Protein AF-A0A850J829-F1 (afdb_monomer)

pLDDT: mean 90.23, std 11.71, range [56.47, 98.5]

Sequence (99 aa):
MTHVEQESTPQTPPAAADPAPLGLAAFALTTFLLSAKNAGWTDGTDAWLGYAFAYGGLVQLLAGMWEFRNRNVFGCTAFASYGGFWIGLGLYVVLVAGG

Solvent-accessible surface area (backbone atoms only — not comparable to full-atom values): 5335 Å² total; per-residue (Å²): 135,83,80,76,79,77,77,77,72,84,76,75,74,81,78,79,82,79,36,61,68,55,21,51,50,20,46,52,51,30,51,48,41,45,47,36,43,77,71,62,75,42,85,84,52,66,67,34,48,59,32,15,44,55,32,16,6,49,49,6,26,51,23,8,62,50,18,59,81,71,70,35,66,64,55,19,53,51,21,32,50,48,7,50,48,25,36,51,51,36,48,41,38,62,74,67,70,66,108

Foldseek 3Di:
DDPPPPPPDPDDPDQDDQLLVQLVVLQVVLVVLVVCVVVVVQVNDPVSLVSLPPRQAPRLLVSLVCVVVVVNPPSNVVSNVSNVVSNVVSCCVVPPVVD

Nearest PDB structures (foldseek):
  5ys3-assembly1_A  TM=9.555E-01  e=2.691E-04  Citrobacter koseri ATCC BAA-895
  5zug-assembly1_F  TM=9.226E-01  e=6.762E-04  Escherichia coli K-12
  8s9s-assembly1_4  TM=3.599E-01  e=7.989E+00  Homo sapiens

Radius of gyration: 20.98 Å; Cα contacts (8 Å, |Δi|>4): 113; chains: 1; bounding box: 44×25×78 Å

Secondary structure (DSSP, 8-state):
-----------PPPPPPP-HHHHHHHHHHHHHHHHHHHTTTTTT--THHHHHHIIIIIIHHHHHHHHTTTT-HHHHHHHHHHHHHHHHHHHHHHHTS--

Mean predicted aligned error: 6.98 Å

Structure (mmCIF, N/CA/C/O backbone):
data_AF-A0A850J829-F1
#
_entry.id   AF-A0A850J829-F1
#
loop_
_atom_site.group_PDB
_atom_site.id
_atom_site.type_symbol
_atom_site.label_atom_id
_atom_site.label_alt_id
_atom_site.label_comp_id
_atom_site.label_asym_id
_atom_site.label_entity_id
_atom_site.label_seq_id
_atom_site.pdbx_PDB_ins_code
_atom_site.Cartn_x
_atom_site.Cartn_y
_atom_site.Cartn_z
_atom_site.occupancy
_atom_site.B_iso_or_equiv
_atom_site.auth_seq_id
_atom_site.auth_comp_id
_atom_site.auth_asym_id
_atom_site.auth_atom_id
_atom_site.pdbx_PDB_model_num
ATOM 1 N N . MET A 1 1 ? -25.743 -16.483 57.640 1.00 60.53 1 MET A N 1
ATOM 2 C CA . MET A 1 1 ? -24.733 -16.524 56.564 1.00 60.53 1 MET A CA 1
ATOM 3 C C . MET A 1 1 ? -25.327 -15.758 55.395 1.00 60.53 1 MET A C 1
ATOM 5 O O . MET A 1 1 ? -26.168 -16.290 54.688 1.00 60.53 1 MET A O 1
ATOM 9 N N . THR A 1 2 ? -25.058 -14.457 55.308 1.00 60.47 2 THR A N 1
ATOM 10 C CA . THR A 1 2 ? -25.566 -13.605 54.225 1.00 60.47 2 THR A CA 1
ATOM 11 C C . THR A 1 2 ? -24.768 -13.921 52.969 1.00 60.47 2 THR A C 1
ATOM 13 O O . THR A 1 2 ? -23.565 -13.667 52.930 1.00 60.47 2 THR A O 1
ATOM 16 N N . HIS A 1 3 ? -25.418 -14.529 51.978 1.00 58.66 3 HIS A N 1
ATOM 17 C CA . HIS A 1 3 ? -24.853 -14.671 50.644 1.00 58.66 3 HIS A CA 1
ATOM 18 C C . HIS A 1 3 ? -24.676 -13.262 50.077 1.00 58.66 3 HIS A C 1
ATOM 20 O O . HIS A 1 3 ? -25.654 -12.564 49.826 1.00 58.66 3 HIS A O 1
ATOM 26 N N . VAL A 1 4 ? -23.428 -12.813 49.969 1.00 67.56 4 VAL A N 1
ATOM 27 C CA . VAL A 1 4 ? -23.093 -11.617 49.200 1.00 67.56 4 VAL A CA 1
ATOM 28 C C . VAL A 1 4 ? -23.292 -12.009 47.742 1.00 67.56 4 VAL A C 1
ATOM 30 O O . VAL A 1 4 ? -22.547 -12.839 47.223 1.00 67.56 4 VAL A O 1
ATOM 33 N N . GLU A 1 5 ? -24.344 -11.492 47.114 1.00 67.44 5 GLU A N 1
ATOM 34 C CA . GLU A 1 5 ? -24.569 -11.661 45.683 1.00 67.44 5 GLU A CA 1
ATOM 35 C C . GLU A 1 5 ? -23.439 -10.927 44.963 1.00 67.44 5 GLU A C 1
ATOM 37 O O . GLU A 1 5 ? -23.298 -9.708 45.049 1.00 67.44 5 GLU A O 1
ATOM 42 N N . GLN A 1 6 ? -22.535 -11.701 44.373 1.00 62.38 6 GLN A N 1
ATOM 43 C CA . GLN A 1 6 ? -21.364 -11.182 43.694 1.00 62.38 6 GLN A CA 1
ATOM 44 C C . GLN A 1 6 ? -21.851 -10.522 42.401 1.00 62.38 6 GLN A C 1
ATOM 46 O O . GLN A 1 6 ? -22.113 -11.205 41.413 1.00 62.38 6 GLN A O 1
ATOM 51 N N . GLU A 1 7 ? -22.044 -9.203 42.438 1.00 65.50 7 GLU A N 1
ATOM 52 C CA . GLU A 1 7 ? -22.515 -8.422 41.298 1.00 65.50 7 GLU A CA 1
ATOM 53 C C . GLU A 1 7 ? -21.553 -8.619 40.122 1.00 65.50 7 GLU A C 1
ATOM 55 O O . GLU A 1 7 ? -20.397 -8.190 40.144 1.00 65.50 7 GLU A O 1
ATOM 60 N N . SER A 1 8 ? -22.011 -9.351 39.105 1.00 64.88 8 SER A N 1
ATOM 61 C CA . SER A 1 8 ? -21.238 -9.617 37.901 1.00 64.88 8 SER A CA 1
ATOM 62 C C . SER A 1 8 ? -21.090 -8.305 37.141 1.00 64.88 8 SER A C 1
ATOM 64 O O . SER A 1 8 ? -22.001 -7.890 36.424 1.00 64.88 8 SER A O 1
ATOM 66 N N . THR A 1 9 ? -19.960 -7.621 37.312 1.00 67.25 9 THR A N 1
ATOM 67 C CA . THR A 1 9 ? -19.665 -6.397 36.566 1.00 67.25 9 THR A CA 1
ATOM 68 C C . THR A 1 9 ? -19.758 -6.716 35.071 1.00 67.25 9 THR A C 1
ATOM 70 O O . THR A 1 9 ? -19.044 -7.627 34.630 1.00 67.25 9 THR A O 1
ATOM 73 N N . PRO A 1 10 ? -20.603 -6.017 34.285 1.00 71.88 10 PRO A N 1
ATOM 74 C CA . PRO A 1 10 ? -20.696 -6.247 32.850 1.00 71.88 10 PRO A CA 1
ATOM 75 C C . PRO A 1 10 ? -19.297 -6.170 32.237 1.00 71.88 10 PRO A C 1
ATOM 77 O O . PRO A 1 10 ? -18.652 -5.123 32.263 1.00 71.88 10 PRO A O 1
ATOM 80 N N . GLN A 1 11 ? -18.788 -7.301 31.748 1.00 61.06 11 GLN A N 1
ATOM 81 C CA . GLN A 1 11 ? -17.490 -7.346 31.087 1.00 61.06 11 GLN A CA 1
ATOM 82 C C . GLN A 1 11 ? -17.675 -6.724 29.705 1.00 61.06 11 GLN A C 1
ATOM 84 O O . GLN A 1 11 ? -18.194 -7.371 28.794 1.00 61.06 11 GLN A O 1
ATOM 89 N N . THR A 1 12 ? -17.302 -5.454 29.549 1.00 70.00 12 THR A N 1
ATOM 90 C CA . THR A 1 12 ? -17.249 -4.832 28.225 1.00 70.00 12 THR A CA 1
ATOM 91 C C . THR A 1 12 ? -16.254 -5.629 27.379 1.00 70.00 12 THR A C 1
ATOM 93 O O . THR A 1 12 ? -15.100 -5.769 27.794 1.00 70.00 12 THR A O 1
ATOM 96 N N . PRO A 1 13 ? -16.666 -6.174 26.220 1.00 68.75 13 PRO A N 1
ATOM 97 C CA . PRO A 1 13 ? -15.754 -6.891 25.343 1.00 68.75 13 PRO A CA 1
ATOM 98 C C . PRO A 1 13 ? -14.535 -6.021 25.014 1.00 68.75 13 PRO A C 1
ATOM 100 O O . PRO A 1 13 ? -14.700 -4.805 24.854 1.00 68.75 13 PRO A O 1
ATOM 103 N N . PRO A 1 14 ? -13.332 -6.608 24.878 1.00 72.19 14 PRO A N 1
ATOM 104 C CA . PRO A 1 14 ? -12.150 -5.862 24.469 1.00 72.19 14 PRO A CA 1
ATOM 105 C C . PRO A 1 14 ? -12.437 -5.061 23.198 1.00 72.19 14 PRO A C 1
ATOM 107 O O . PRO A 1 14 ? -13.073 -5.565 22.266 1.00 72.19 14 PRO A O 1
ATOM 110 N N . ALA A 1 15 ? -11.981 -3.809 23.162 1.00 79.12 15 ALA A N 1
ATOM 111 C CA . ALA A 1 15 ? -12.085 -2.994 21.961 1.00 79.12 15 ALA A CA 1
ATOM 112 C C . ALA A 1 15 ? -11.360 -3.690 20.797 1.00 79.12 15 ALA A C 1
ATOM 114 O O . ALA A 1 15 ? -10.320 -4.324 20.988 1.00 79.12 15 ALA A O 1
ATOM 115 N N . ALA A 1 16 ? -11.920 -3.582 19.590 1.00 83.00 16 ALA A N 1
ATOM 116 C CA . ALA A 1 16 ? -11.240 -4.056 18.391 1.00 83.00 16 ALA A CA 1
ATOM 117 C C . ALA A 1 16 ? -9.912 -3.299 18.209 1.00 83.00 16 ALA A C 1
ATOM 119 O O . ALA A 1 16 ? -9.803 -2.132 18.589 1.00 83.00 16 ALA A O 1
ATOM 120 N N . ALA A 1 17 ? -8.909 -3.965 17.634 1.00 88.25 17 ALA A N 1
ATOM 121 C CA . ALA A 1 17 ? -7.639 -3.322 17.315 1.00 88.25 17 ALA A CA 1
ATOM 122 C C . ALA A 1 17 ? -7.833 -2.207 16.273 1.00 88.25 17 ALA A C 1
ATOM 124 O O . ALA A 1 17 ? -8.702 -2.301 15.404 1.00 88.25 17 ALA A O 1
ATOM 125 N N . ASP A 1 18 ? -7.009 -1.165 16.356 1.00 92.19 18 ASP A N 1
ATOM 126 C CA . ASP A 1 18 ? -7.017 -0.055 15.405 1.00 92.19 18 ASP A CA 1
ATOM 127 C C . ASP A 1 18 ? -6.300 -0.453 14.097 1.00 92.19 18 ASP A C 1
ATOM 129 O O . ASP A 1 18 ? -5.099 -0.739 14.130 1.00 92.19 18 ASP A O 1
ATOM 133 N N . PRO A 1 19 ? -6.994 -0.502 12.944 1.00 93.75 19 PRO A N 1
ATOM 134 C CA . PRO A 1 19 ? -6.385 -0.806 11.658 1.00 93.75 19 PRO A CA 1
ATOM 135 C C . PRO A 1 19 ? -5.711 0.418 11.013 1.00 93.75 19 PRO A C 1
ATOM 137 O O . PRO A 1 19 ? -5.013 0.247 10.010 1.00 93.75 19 PRO A O 1
ATOM 140 N N . ALA A 1 20 ? -5.871 1.635 11.552 1.00 95.19 20 ALA A N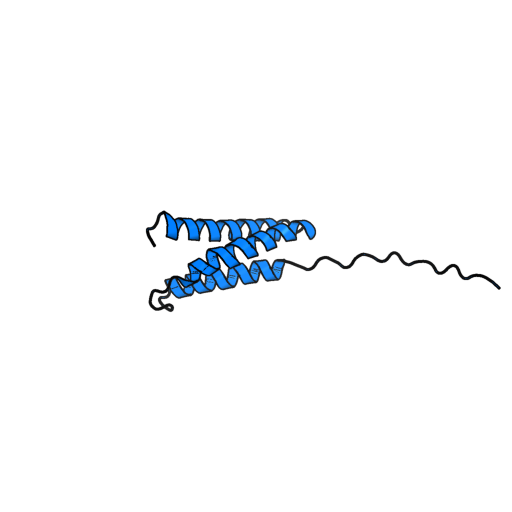 1
ATOM 141 C CA . ALA A 1 20 ? -5.325 2.846 10.941 1.00 95.19 20 ALA A CA 1
ATOM 142 C C . ALA A 1 20 ? -3.799 2.811 10.745 1.00 95.19 20 ALA A C 1
ATOM 144 O O . ALA A 1 20 ? -3.333 3.142 9.647 1.00 95.19 20 ALA A O 1
ATOM 145 N N . PRO A 1 21 ? -2.992 2.354 11.725 1.00 96.56 21 PRO A N 1
ATOM 146 C CA . PRO A 1 21 ? -1.548 2.238 11.542 1.00 96.56 21 PRO A CA 1
ATOM 147 C C . PRO A 1 21 ? -1.167 1.271 10.416 1.00 96.56 21 PRO A C 1
ATOM 149 O O . PRO A 1 21 ? -0.214 1.531 9.684 1.00 96.56 21 PRO A O 1
ATOM 152 N N . LEU A 1 22 ? -1.929 0.186 10.236 1.00 97.00 22 LEU A N 1
ATOM 153 C CA . LEU A 1 22 ? -1.705 -0.780 9.160 1.00 97.00 22 LEU A CA 1
ATOM 154 C C . LEU A 1 22 ? -1.967 -0.146 7.790 1.00 97.00 22 LEU A C 1
ATOM 156 O O . LEU A 1 22 ? -1.140 -0.270 6.887 1.00 97.00 22 LEU A O 1
ATOM 160 N N . GLY A 1 2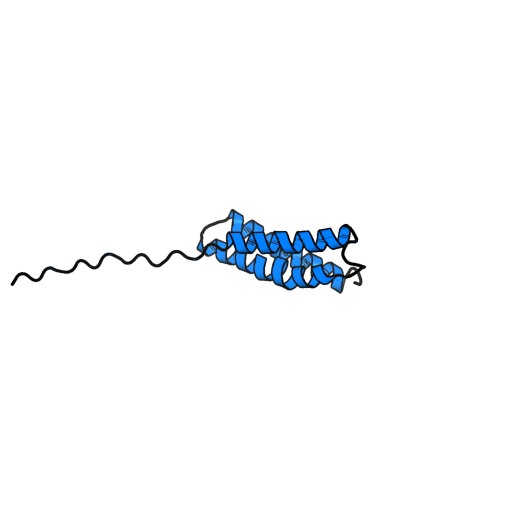3 ? -3.082 0.579 7.651 1.00 97.06 23 GLY A N 1
ATOM 161 C CA . GLY A 1 23 ? -3.418 1.296 6.422 1.00 97.06 23 GLY A CA 1
ATOM 162 C C . GLY A 1 23 ? -2.372 2.354 6.049 1.00 97.06 23 GLY A C 1
ATOM 163 O O . GLY A 1 23 ? -1.967 2.443 4.888 1.00 97.06 23 GLY A O 1
ATOM 164 N N . LEU A 1 24 ? -1.878 3.115 7.031 1.00 97.62 24 LEU A N 1
ATOM 165 C CA . LEU A 1 24 ? -0.832 4.123 6.825 1.00 97.62 24 LEU A CA 1
ATOM 166 C C . LEU A 1 24 ? 0.527 3.504 6.483 1.00 97.62 24 LEU A C 1
ATOM 168 O O . LEU A 1 24 ? 1.213 4.002 5.592 1.00 97.62 24 LEU A O 1
ATOM 172 N N . ALA A 1 25 ? 0.913 2.408 7.140 1.00 98.31 25 ALA A N 1
ATOM 173 C CA . ALA A 1 25 ? 2.162 1.712 6.841 1.00 98.31 25 ALA A CA 1
ATOM 174 C C . ALA A 1 25 ? 2.147 1.095 5.432 1.00 98.31 25 ALA A C 1
ATOM 176 O O . ALA A 1 25 ? 3.145 1.185 4.712 1.00 98.31 25 ALA A O 1
ATOM 177 N N . ALA A 1 26 ? 1.010 0.522 5.020 1.00 98.12 26 ALA A N 1
ATOM 178 C CA . ALA A 1 26 ? 0.803 -0.000 3.673 1.00 98.12 26 ALA A CA 1
ATOM 179 C C . ALA A 1 26 ? 0.939 1.085 2.600 1.00 98.12 26 ALA A C 1
ATOM 181 O O . ALA A 1 26 ? 1.669 0.906 1.618 1.00 98.12 26 ALA A O 1
ATOM 182 N N . PHE A 1 27 ? 0.313 2.240 2.833 1.00 97.81 27 PHE A N 1
ATOM 183 C CA . PHE A 1 27 ? 0.437 3.399 1.958 1.00 97.81 27 PHE A CA 1
ATOM 184 C C . PHE A 1 27 ? 1.880 3.900 1.862 1.00 97.81 27 PHE A C 1
ATOM 186 O O . PHE A 1 27 ? 2.412 4.077 0.764 1.00 97.81 27 PHE A O 1
ATOM 193 N N . ALA A 1 28 ? 2.512 4.132 3.015 1.00 98.31 28 ALA A N 1
ATOM 194 C CA . ALA A 1 28 ? 3.818 4.767 3.103 1.00 98.31 28 ALA A CA 1
ATOM 195 C C . ALA A 1 28 ? 4.903 3.921 2.433 1.00 98.31 28 ALA A C 1
ATOM 197 O O . ALA A 1 28 ? 5.660 4.442 1.616 1.00 98.31 28 ALA A O 1
ATOM 198 N N . LEU A 1 29 ? 4.950 2.615 2.722 1.00 98.12 29 LEU A N 1
ATOM 199 C CA . LEU A 1 29 ? 5.956 1.728 2.138 1.00 98.12 29 LEU A CA 1
ATOM 200 C C . LEU A 1 29 ? 5.792 1.617 0.620 1.00 98.12 29 LEU A C 1
ATOM 202 O O . LEU A 1 29 ? 6.766 1.741 -0.117 1.00 98.12 29 LEU A O 1
ATOM 206 N N . THR A 1 30 ? 4.564 1.421 0.141 1.00 98.00 30 THR A N 1
ATOM 207 C CA . THR A 1 30 ? 4.313 1.256 -1.298 1.00 98.00 30 THR A CA 1
ATOM 208 C C . THR A 1 30 ? 4.632 2.543 -2.063 1.00 98.00 30 THR A C 1
ATOM 210 O O . THR A 1 30 ? 5.302 2.502 -3.096 1.00 98.00 30 THR A O 1
ATOM 213 N N . THR A 1 31 ? 4.264 3.702 -1.503 1.00 97.69 31 THR A N 1
ATOM 214 C CA . THR A 1 31 ? 4.630 5.021 -2.049 1.00 97.69 31 THR A CA 1
ATOM 215 C C . THR A 1 31 ? 6.139 5.221 -2.069 1.00 97.69 31 THR A C 1
ATOM 217 O O . THR A 1 31 ? 6.684 5.711 -3.059 1.00 97.69 31 THR A O 1
ATOM 220 N N . PHE A 1 32 ? 6.827 4.833 -0.995 1.00 97.62 32 PHE A N 1
ATOM 221 C CA . PHE A 1 32 ? 8.276 4.935 -0.905 1.00 97.62 32 PHE A CA 1
ATOM 222 C C . PHE A 1 32 ? 8.967 4.099 -1.985 1.00 97.62 32 PHE A C 1
ATOM 224 O O . PHE A 1 32 ? 9.843 4.613 -2.672 1.00 97.62 32 PHE A O 1
ATOM 231 N N . LEU A 1 33 ? 8.546 2.851 -2.199 1.00 97.06 33 LEU A N 1
ATOM 232 C CA . LEU A 1 33 ? 9.142 1.979 -3.214 1.00 97.06 33 LEU A CA 1
ATOM 233 C C . LEU A 1 33 ? 8.901 2.488 -4.639 1.00 97.06 33 LEU A C 1
ATOM 235 O O . LEU A 1 33 ? 9.829 2.493 -5.447 1.00 97.06 33 LEU A O 1
ATOM 239 N N . LEU A 1 34 ? 7.692 2.976 -4.937 1.00 96.62 34 LEU A N 1
ATOM 240 C CA . LEU A 1 34 ? 7.424 3.629 -6.220 1.00 96.62 34 LEU A CA 1
ATOM 241 C C . LEU A 1 34 ? 8.287 4.891 -6.387 1.00 96.62 34 LEU A C 1
ATOM 243 O O . LEU A 1 34 ? 8.842 5.134 -7.455 1.00 96.62 34 LEU A O 1
ATOM 247 N N . SER A 1 35 ? 8.451 5.677 -5.323 1.00 97.25 35 SER A N 1
ATOM 248 C CA . SER A 1 35 ? 9.293 6.878 -5.344 1.00 97.25 35 SER A CA 1
ATOM 249 C C . SER A 1 35 ? 10.771 6.533 -5.537 1.00 97.25 35 SER A C 1
ATOM 251 O O . SER A 1 35 ? 11.453 7.210 -6.298 1.00 97.25 35 SER A O 1
ATOM 253 N N . ALA A 1 36 ? 11.258 5.454 -4.922 1.00 96.88 36 ALA A N 1
ATOM 254 C CA . ALA A 1 36 ? 12.611 4.942 -5.116 1.00 96.88 36 ALA A CA 1
ATOM 255 C C . ALA A 1 36 ? 12.836 4.492 -6.568 1.00 96.88 36 ALA A C 1
ATOM 257 O O . ALA A 1 36 ? 13.882 4.782 -7.150 1.00 96.88 36 ALA A O 1
ATOM 258 N N . LYS A 1 37 ? 11.839 3.851 -7.194 1.00 95.50 37 LYS A N 1
ATOM 259 C CA . LYS A 1 37 ? 11.862 3.551 -8.632 1.00 95.50 37 LYS A CA 1
ATOM 260 C C . LYS A 1 37 ? 11.920 4.828 -9.473 1.00 95.50 37 LYS A C 1
ATOM 262 O O . LYS A 1 37 ? 12.805 4.941 -10.316 1.00 95.50 37 LYS A O 1
ATOM 267 N N . ASN A 1 38 ? 11.058 5.806 -9.199 1.00 94.44 38 ASN A N 1
ATOM 268 C CA . ASN A 1 38 ? 11.035 7.088 -9.913 1.00 94.44 38 ASN A CA 1
ATOM 269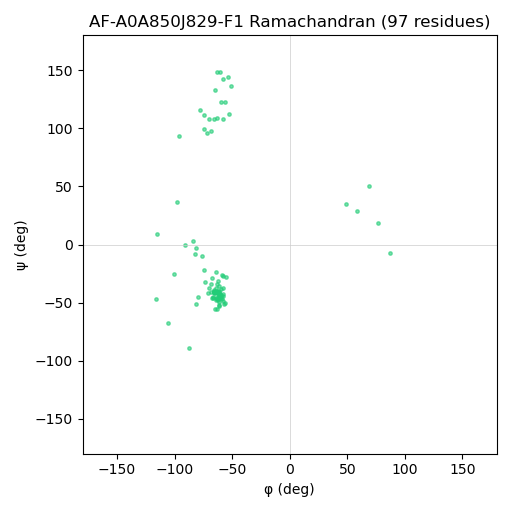 C C . ASN A 1 38 ? 12.332 7.898 -9.741 1.00 94.44 38 ASN A C 1
ATOM 271 O O . ASN A 1 38 ? 12.733 8.615 -10.651 1.00 94.44 38 ASN A O 1
ATOM 275 N N . ALA A 1 39 ? 13.003 7.766 -8.595 1.00 96.69 39 ALA A N 1
ATOM 276 C CA . ALA A 1 39 ? 14.292 8.392 -8.309 1.00 96.69 39 ALA A CA 1
ATOM 277 C C . ALA A 1 39 ? 15.496 7.623 -8.893 1.00 96.69 39 ALA A C 1
ATOM 279 O O . ALA A 1 39 ? 16.632 8.070 -8.745 1.00 96.69 39 ALA A O 1
ATOM 280 N N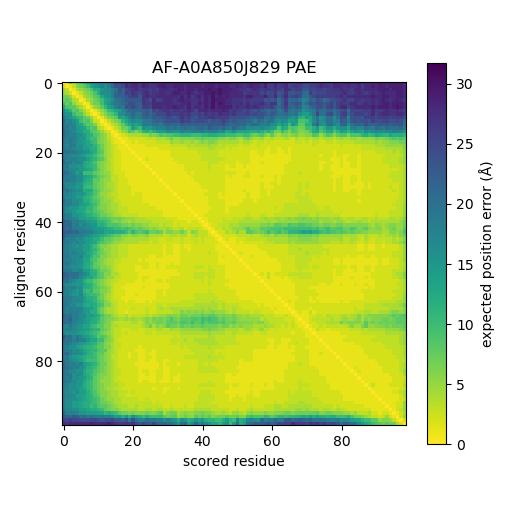 . GLY A 1 40 ? 15.272 6.469 -9.534 1.00 95.25 40 GLY A N 1
ATOM 281 C CA . GLY A 1 40 ? 16.330 5.647 -10.123 1.00 95.25 40 GLY A CA 1
ATOM 282 C C . GLY A 1 40 ? 17.148 4.830 -9.117 1.00 95.25 40 GLY A C 1
ATOM 283 O O . GLY A 1 40 ? 18.233 4.379 -9.454 1.00 95.25 40 GLY A O 1
ATOM 284 N N . TRP A 1 41 ? 16.656 4.610 -7.894 1.00 95.69 41 TRP A N 1
ATOM 285 C CA . TRP A 1 41 ? 17.389 3.914 -6.816 1.00 95.69 41 TRP A CA 1
ATOM 286 C C . TRP A 1 41 ? 17.290 2.382 -6.867 1.00 95.69 41 TRP A C 1
ATOM 288 O O . TRP A 1 41 ? 17.744 1.701 -5.953 1.00 95.69 41 TRP A O 1
ATOM 298 N N . THR A 1 42 ? 16.631 1.832 -7.885 1.00 92.00 42 THR A N 1
ATOM 299 C CA . THR A 1 42 ? 16.238 0.411 -7.940 1.00 92.00 42 THR A CA 1
ATOM 300 C C . THR A 1 42 ? 16.926 -0.366 -9.060 1.00 92.00 42 THR A C 1
ATOM 302 O O 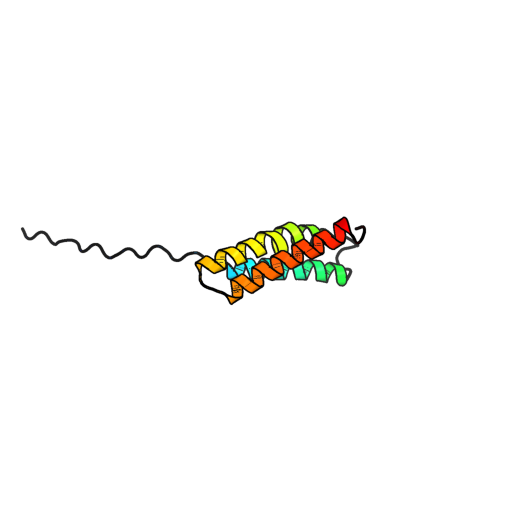. THR A 1 42 ? 16.526 -1.491 -9.336 1.00 92.00 42 THR A O 1
ATOM 305 N N . ASP A 1 43 ? 17.917 0.213 -9.746 1.00 91.31 43 ASP A N 1
ATOM 306 C CA . ASP A 1 43 ? 18.614 -0.417 -10.883 1.00 91.31 43 ASP A CA 1
ATOM 307 C C . ASP A 1 43 ? 17.654 -1.003 -11.940 1.00 91.31 43 ASP A C 1
ATOM 309 O O . ASP A 1 43 ? 17.893 -2.047 -12.541 1.00 91.31 43 ASP A O 1
ATOM 313 N N . GLY A 1 44 ? 16.510 -0.340 -12.143 1.00 86.31 44 GLY A N 1
ATOM 314 C CA . GLY A 1 44 ? 15.474 -0.774 -13.080 1.00 86.31 44 GLY A CA 1
ATOM 315 C C . GLY A 1 44 ? 14.450 -1.764 -12.514 1.00 86.31 44 GLY A C 1
ATOM 316 O O . GLY A 1 44 ? 13.444 -1.992 -13.173 1.00 86.31 44 GLY A O 1
ATOM 317 N N . THR A 1 45 ? 14.619 -2.280 -11.296 1.00 91.88 45 THR A N 1
ATOM 318 C CA . THR A 1 45 ? 13.683 -3.228 -10.669 1.00 91.88 45 THR A CA 1
ATOM 319 C C . THR A 1 45 ? 12.304 -2.622 -10.399 1.00 91.88 45 THR A C 1
ATOM 321 O O . THR A 1 45 ? 12.177 -1.581 -9.760 1.00 91.88 45 THR A O 1
ATOM 324 N N . ASP A 1 46 ? 11.251 -3.350 -10.775 1.00 93.12 46 ASP A N 1
ATOM 325 C CA . ASP A 1 46 ? 9.850 -2.999 -10.504 1.00 93.12 46 ASP A CA 1
ATOM 326 C C . ASP A 1 46 ? 9.266 -3.725 -9.281 1.00 93.12 46 ASP A C 1
ATOM 328 O O . ASP A 1 46 ? 8.087 -4.068 -9.224 1.00 93.12 46 ASP A O 1
ATOM 332 N N . ALA A 1 47 ? 10.088 -3.924 -8.244 1.00 92.00 47 ALA A N 1
ATOM 333 C CA . ALA A 1 47 ? 9.679 -4.570 -6.992 1.00 92.00 47 ALA A CA 1
ATOM 334 C C . ALA A 1 47 ? 8.469 -3.887 -6.337 1.00 92.00 47 ALA A C 1
ATOM 336 O O . ALA A 1 47 ? 7.677 -4.550 -5.668 1.00 92.00 47 ALA A O 1
ATOM 337 N N . TRP A 1 48 ? 8.289 -2.580 -6.560 1.00 96.00 48 TRP A N 1
ATOM 338 C CA . TRP A 1 48 ? 7.136 -1.825 -6.073 1.00 96.00 48 TRP A CA 1
ATOM 339 C C . TRP A 1 48 ? 5.795 -2.400 -6.570 1.00 96.00 48 TRP A C 1
ATOM 341 O O . TRP A 1 48 ? 4.814 -2.294 -5.838 1.00 96.00 48 TRP A O 1
ATOM 351 N N . LEU A 1 49 ? 5.743 -3.073 -7.733 1.00 96.00 49 LEU A N 1
ATOM 352 C CA . LEU A 1 49 ? 4.526 -3.725 -8.244 1.00 96.00 49 LEU A CA 1
ATOM 353 C C . LEU A 1 49 ? 4.025 -4.830 -7.311 1.00 96.00 49 LEU A C 1
ATOM 355 O O . LEU A 1 49 ? 2.824 -4.940 -7.066 1.00 96.00 49 LEU A O 1
ATOM 359 N N . GLY A 1 50 ? 4.932 -5.622 -6.731 1.00 96.12 50 GLY A N 1
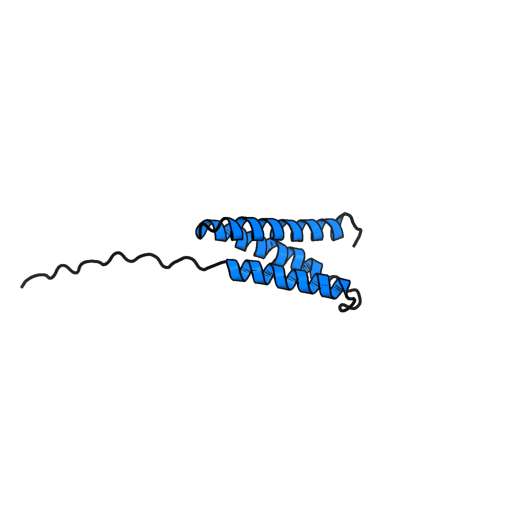ATOM 360 C CA . GLY A 1 50 ? 4.558 -6.655 -5.763 1.00 96.12 50 GLY A CA 1
ATOM 361 C C . GLY A 1 50 ? 3.879 -6.056 -4.529 1.00 96.12 50 GLY A C 1
ATOM 362 O O . GLY A 1 50 ? 2.849 -6.553 -4.071 1.00 96.12 50 GLY A O 1
ATOM 363 N N . TYR A 1 51 ? 4.406 -4.933 -4.034 1.00 97.38 51 TYR A N 1
ATOM 364 C CA . TYR A 1 51 ? 3.828 -4.208 -2.900 1.00 97.38 51 TYR A CA 1
ATOM 365 C C . TYR A 1 51 ? 2.545 -3.466 -3.270 1.00 97.38 51 TYR A C 1
ATOM 367 O O . TYR A 1 51 ? 1.644 -3.396 -2.436 1.00 97.38 51 TYR A O 1
ATOM 375 N N . ALA A 1 52 ? 2.420 -2.988 -4.511 1.00 97.56 52 ALA A N 1
ATOM 376 C CA . ALA A 1 52 ? 1.187 -2.405 -5.025 1.00 97.56 52 ALA A CA 1
ATOM 377 C C . ALA A 1 52 ? 0.029 -3.412 -4.983 1.00 97.56 52 ALA A C 1
ATOM 379 O O . ALA A 1 52 ? -1.076 -3.047 -4.602 1.00 97.56 52 ALA A O 1
ATOM 380 N N . PHE A 1 53 ? 0.267 -4.695 -5.271 1.00 98.12 53 PHE A N 1
ATOM 381 C CA . PHE A 1 53 ? -0.781 -5.712 -5.147 1.00 98.12 53 PHE A CA 1
ATOM 382 C C . PHE A 1 53 ? -0.974 -6.209 -3.713 1.00 98.12 53 PHE A C 1
ATOM 384 O O . PHE A 1 53 ? -2.099 -6.242 -3.214 1.00 98.12 53 PHE A O 1
ATOM 391 N N . ALA A 1 54 ? 0.106 -6.609 -3.042 1.00 98.00 54 ALA A N 1
ATOM 392 C CA . ALA A 1 54 ? 0.007 -7.308 -1.767 1.00 98.00 54 ALA A CA 1
ATOM 393 C C . ALA A 1 54 ? -0.242 -6.364 -0.584 1.00 98.00 54 ALA A C 1
ATOM 395 O O . ALA A 1 54 ? -1.085 -6.658 0.262 1.00 98.00 54 ALA A O 1
ATOM 396 N N . TYR A 1 55 ? 0.480 -5.242 -0.506 1.00 98.19 55 TYR A N 1
ATOM 397 C CA . TYR A 1 55 ? 0.509 -4.414 0.699 1.00 98.19 55 TYR A CA 1
ATOM 398 C C . TYR A 1 55 ? -0.290 -3.123 0.537 1.00 98.19 55 TYR A C 1
ATOM 400 O O . TYR A 1 55 ? -1.364 -3.002 1.126 1.00 98.19 55 TYR A O 1
ATOM 408 N N . GLY A 1 56 ? 0.171 -2.206 -0.316 1.00 97.50 56 GLY A N 1
ATOM 409 C CA . GLY A 1 56 ? -0.571 -0.999 -0.679 1.00 97.50 56 GLY A CA 1
ATOM 410 C C . GLY A 1 56 ? -1.924 -1.312 -1.307 1.00 97.50 56 GLY A C 1
ATOM 411 O O . GLY A 1 56 ? -2.836 -0.518 -1.174 1.00 97.50 56 GLY A O 1
ATOM 412 N N . GLY A 1 57 ? -2.086 -2.480 -1.930 1.00 98.06 57 GLY A N 1
ATOM 413 C CA . GLY A 1 57 ? -3.353 -2.946 -2.484 1.00 98.06 57 GLY A CA 1
ATOM 414 C C . GLY A 1 57 ? -4.212 -3.692 -1.471 1.00 98.06 57 GLY A C 1
ATOM 415 O O . GLY A 1 57 ? -5.060 -3.111 -0.796 1.00 98.06 57 GLY A O 1
ATOM 416 N N . LEU A 1 58 ? -4.007 -5.009 -1.387 1.00 98.25 58 LEU A N 1
ATOM 417 C CA . LEU A 1 58 ? -4.857 -5.915 -0.617 1.00 98.25 58 LEU A CA 1
ATOM 418 C C . LEU A 1 58 ? -4.877 -5.582 0.879 1.00 98.25 58 LEU A C 1
ATOM 420 O O . LEU A 1 58 ? -5.952 -5.411 1.448 1.00 98.25 58 LEU A O 1
ATOM 424 N N . VAL A 1 59 ? -3.715 -5.479 1.531 1.00 98.19 59 VAL A N 1
ATOM 425 C CA . VAL A 1 59 ? -3.667 -5.217 2.980 1.00 98.19 59 VAL A CA 1
ATOM 426 C C . VAL A 1 59 ? -4.242 -3.843 3.323 1.00 98.19 59 VAL A C 1
ATOM 428 O O . VAL A 1 59 ? -5.010 -3.737 4.278 1.00 98.19 59 VAL A O 1
ATOM 431 N N . GLN A 1 60 ? -3.938 -2.806 2.539 1.00 98.19 60 GLN A N 1
ATOM 432 C CA . GLN A 1 60 ? -4.501 -1.473 2.755 1.00 98.19 60 GLN A CA 1
ATOM 433 C C . GLN A 1 60 ? -6.026 -1.458 2.570 1.00 98.19 60 GLN A C 1
ATOM 435 O O . GLN A 1 60 ? -6.741 -0.867 3.379 1.00 98.19 60 GLN A O 1
ATOM 440 N N . LEU A 1 61 ? -6.537 -2.160 1.555 1.00 97.88 61 LEU A N 1
ATOM 441 C CA . LEU A 1 61 ? -7.973 -2.301 1.329 1.00 97.88 61 LEU A CA 1
ATOM 442 C C . LEU A 1 61 ? -8.657 -3.004 2.507 1.00 97.88 61 LEU A C 1
ATOM 444 O O . LEU A 1 61 ? -9.677 -2.523 3.001 1.00 97.88 61 LEU A O 1
ATOM 448 N N . LEU A 1 62 ? -8.067 -4.093 3.010 1.00 97.38 62 LEU A N 1
ATOM 449 C CA . LEU A 1 62 ? -8.574 -4.796 4.188 1.00 97.38 62 LEU A CA 1
ATOM 450 C C . LEU A 1 62 ? -8.535 -3.910 5.440 1.00 97.38 62 LEU A C 1
ATOM 452 O O . LEU A 1 62 ? -9.506 -3.900 6.193 1.00 97.38 62 LEU A O 1
ATOM 456 N N . ALA A 1 63 ? -7.472 -3.125 5.647 1.00 96.62 63 ALA A N 1
ATOM 457 C CA . ALA A 1 63 ? -7.405 -2.155 6.742 1.00 96.62 63 ALA A CA 1
ATOM 458 C C . ALA A 1 63 ? -8.563 -1.142 6.665 1.00 96.62 63 ALA A C 1
ATOM 460 O O . ALA A 1 63 ? -9.225 -0.889 7.669 1.00 96.62 63 ALA A O 1
ATOM 461 N N . GLY A 1 64 ? -8.882 -0.650 5.462 1.00 96.12 64 GLY A N 1
ATOM 462 C CA . GLY A 1 64 ? -10.058 0.190 5.224 1.00 96.12 64 GLY A CA 1
ATOM 463 C C . GLY A 1 64 ? -11.377 -0.500 5.574 1.00 96.12 64 GLY A C 1
ATOM 464 O O . GLY A 1 64 ? -12.218 0.096 6.237 1.00 96.12 64 GLY A O 1
ATOM 465 N N . MET A 1 65 ? -11.552 -1.774 5.211 1.00 94.81 65 MET A N 1
ATOM 466 C CA . MET A 1 65 ? -12.760 -2.527 5.576 1.00 94.81 65 MET A CA 1
ATOM 467 C C . MET A 1 65 ? -12.911 -2.697 7.096 1.00 94.81 65 MET A C 1
ATOM 469 O O . MET A 1 65 ? -14.026 -2.675 7.616 1.00 94.81 65 MET A O 1
ATOM 473 N N . TRP A 1 66 ? -11.808 -2.832 7.832 1.00 93.25 66 TRP A N 1
ATOM 474 C CA . TRP A 1 66 ? -11.854 -2.942 9.292 1.00 93.25 66 TRP A CA 1
ATOM 475 C C . TRP A 1 66 ? -12.161 -1.614 9.995 1.00 93.25 66 TRP A C 1
ATOM 477 O O . TRP A 1 66 ? -12.726 -1.632 11.088 1.00 93.25 66 TRP A O 1
ATOM 487 N N . GLU A 1 67 ? -11.923 -0.464 9.362 1.00 92.06 67 GLU A N 1
ATOM 488 C CA . GLU A 1 67 ? -12.315 0.844 9.915 1.00 92.06 67 GLU A CA 1
ATOM 489 C C . GLU A 1 67 ? -13.836 1.013 10.050 1.00 92.06 67 GLU A C 1
ATOM 491 O O . GLU A 1 67 ? -14.307 1.753 10.920 1.00 92.06 67 GLU A O 1
ATOM 496 N N . PHE A 1 68 ? -14.638 0.267 9.275 1.00 86.12 68 PHE A N 1
ATOM 497 C CA . PHE A 1 68 ? -16.087 0.195 9.493 1.00 86.12 68 PHE A CA 1
ATOM 498 C C . PHE A 1 68 ? -16.424 -0.299 10.905 1.00 86.12 68 PHE A C 1
ATOM 500 O O . PHE A 1 68 ? -17.355 0.211 11.535 1.00 86.12 68 PHE A O 1
ATOM 507 N N . ARG A 1 69 ? -15.645 -1.252 11.442 1.00 85.50 69 ARG A N 1
ATOM 508 C CA . ARG A 1 69 ? -15.844 -1.783 12.799 1.00 85.50 69 ARG A CA 1
ATOM 509 C C . ARG A 1 69 ? -15.549 -0.740 13.876 1.00 85.50 69 ARG A C 1
ATOM 511 O O . ARG A 1 69 ? -16.188 -0.781 14.933 1.00 85.50 69 ARG A O 1
ATOM 518 N N . ASN A 1 70 ? -14.650 0.191 13.568 1.00 85.31 70 ASN A N 1
ATOM 519 C CA . ASN A 1 70 ? -14.254 1.310 14.421 1.00 85.31 70 ASN A CA 1
ATOM 520 C C . ASN A 1 70 ? -15.091 2.573 14.176 1.00 85.31 70 ASN A C 1
ATOM 522 O O . ASN A 1 70 ? -14.910 3.573 14.865 1.00 85.31 70 ASN A O 1
ATOM 526 N N . ARG A 1 71 ? -16.050 2.521 13.238 1.00 88.62 71 ARG A N 1
ATOM 527 C CA . ARG A 1 71 ? -16.918 3.646 12.850 1.00 88.62 71 ARG A CA 1
ATOM 528 C C . ARG A 1 71 ? -16.121 4.863 12.356 1.00 88.62 71 ARG A C 1
ATOM 530 O O . ARG A 1 71 ? -16.589 5.995 12.463 1.00 88.62 71 ARG A O 1
ATOM 537 N N . ASN A 1 72 ? -14.941 4.627 11.787 1.00 91.69 72 ASN A N 1
ATOM 538 C CA . ASN A 1 72 ? -14.065 5.657 11.245 1.00 91.69 72 ASN A CA 1
ATOM 539 C C . ASN A 1 72 ? -14.276 5.792 9.730 1.00 91.69 72 ASN A C 1
ATOM 541 O O . ASN A 1 72 ? -13.670 5.091 8.919 1.00 91.69 72 ASN A O 1
ATOM 545 N N . VAL A 1 73 ? -15.151 6.720 9.337 1.00 94.06 73 VAL A N 1
ATOM 546 C CA . VAL A 1 73 ? -15.488 6.957 7.921 1.00 94.06 73 VAL A CA 1
ATOM 547 C C . VAL A 1 73 ? -14.276 7.445 7.127 1.00 94.06 73 VAL A C 1
ATOM 549 O O . VAL A 1 73 ? -14.102 7.056 5.971 1.00 94.06 73 VAL A O 1
ATOM 552 N N . PHE A 1 74 ? -13.430 8.273 7.744 1.00 94.56 74 PHE A N 1
ATOM 553 C CA . PHE A 1 74 ? -12.243 8.814 7.093 1.00 94.56 74 PHE A CA 1
ATOM 554 C C . PHE A 1 74 ? -11.248 7.704 6.754 1.00 94.56 74 PHE A C 1
ATOM 556 O O . PHE A 1 74 ? -10.912 7.537 5.584 1.00 94.56 74 PHE A O 1
ATOM 563 N N . GLY A 1 75 ? -10.831 6.916 7.753 1.00 93.81 75 GLY A N 1
ATOM 564 C CA . GLY A 1 75 ? -9.887 5.813 7.561 1.00 93.81 75 GLY A CA 1
ATOM 565 C C . GLY A 1 75 ? -10.425 4.786 6.572 1.00 93.81 75 GLY A C 1
ATOM 566 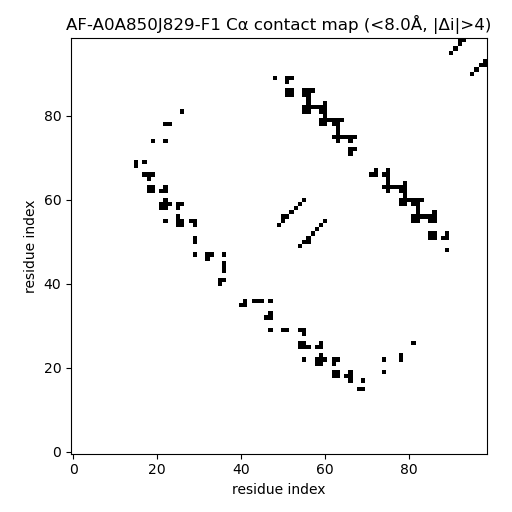O O . GLY A 1 75 ? -9.736 4.406 5.628 1.00 93.81 75 GLY A O 1
ATOM 567 N N . CYS A 1 76 ? -11.703 4.426 6.710 1.00 95.94 76 CYS A N 1
ATOM 568 C CA . CYS A 1 76 ? -12.353 3.506 5.790 1.00 95.94 76 CYS A CA 1
ATOM 569 C C . CYS A 1 76 ? -12.289 3.994 4.339 1.00 95.94 76 CYS A C 1
ATOM 571 O O . CYS A 1 76 ? -11.874 3.249 3.451 1.00 95.94 76 CYS A O 1
ATOM 573 N N . THR A 1 77 ? -12.696 5.241 4.095 1.00 96.69 77 THR A N 1
ATOM 574 C CA . THR A 1 77 ? -12.739 5.803 2.742 1.00 96.69 77 THR A CA 1
ATOM 575 C C . THR A 1 77 ? -11.331 5.946 2.181 1.00 96.69 77 THR A C 1
ATOM 577 O O . THR A 1 77 ? -11.081 5.542 1.047 1.00 96.69 77 THR A O 1
ATOM 580 N N . ALA A 1 78 ? -10.397 6.470 2.978 1.00 97.25 78 ALA A N 1
ATOM 581 C CA . ALA A 1 78 ? -9.024 6.694 2.556 1.00 97.25 78 ALA A CA 1
ATOM 582 C C . ALA A 1 78 ? -8.318 5.375 2.213 1.00 97.25 78 ALA A C 1
ATOM 584 O O . ALA A 1 78 ? -7.830 5.217 1.096 1.00 97.25 78 ALA A O 1
ATOM 585 N N . PHE A 1 79 ? -8.283 4.408 3.133 1.00 97.56 79 PHE A N 1
ATOM 586 C CA . PHE A 1 79 ? -7.526 3.172 2.928 1.00 97.56 79 PHE A CA 1
ATOM 587 C C . PHE A 1 79 ? -8.148 2.267 1.865 1.00 97.56 79 PHE A C 1
ATOM 589 O O . PHE A 1 79 ? -7.407 1.699 1.068 1.00 97.56 79 PHE A O 1
ATOM 596 N N . ALA A 1 80 ? -9.4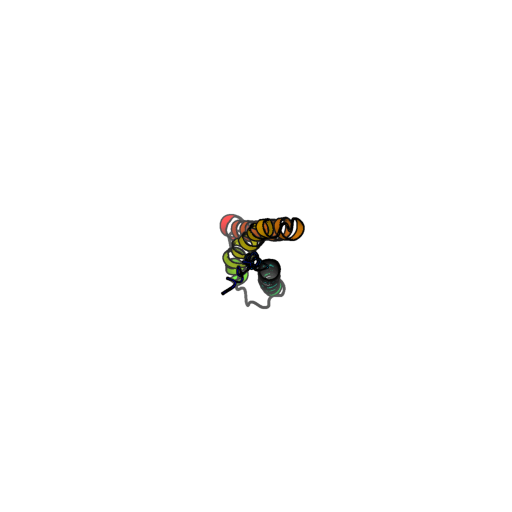80 2.182 1.775 1.00 97.56 80 ALA A N 1
ATOM 597 C CA . ALA A 1 80 ? -10.120 1.422 0.702 1.00 97.56 80 ALA A CA 1
ATOM 598 C C . ALA A 1 80 ? -9.856 2.049 -0.678 1.00 97.56 80 ALA A C 1
ATOM 600 O O . ALA A 1 80 ? -9.553 1.331 -1.631 1.00 97.56 80 ALA A O 1
ATOM 601 N N . SER A 1 81 ? -9.907 3.384 -0.779 1.00 98.19 81 SER A N 1
ATOM 602 C CA . SER A 1 81 ? -9.646 4.091 -2.041 1.00 98.19 81 SER A CA 1
ATOM 603 C C . SER A 1 81 ? -8.190 3.958 -2.477 1.00 98.19 81 SER A C 1
ATOM 605 O O . SER A 1 81 ? -7.929 3.636 -3.633 1.00 98.19 81 SER A O 1
ATOM 607 N N . TYR A 1 82 ? -7.235 4.150 -1.560 1.00 98.12 82 TYR A N 1
ATOM 608 C CA . TYR A 1 82 ? -5.815 3.976 -1.872 1.00 98.12 82 TYR A CA 1
ATOM 609 C C . TYR A 1 82 ? -5.449 2.508 -2.135 1.00 98.12 82 TYR A C 1
ATOM 611 O O . TYR A 1 82 ? -4.658 2.242 -3.036 1.00 98.12 82 TYR A O 1
ATOM 619 N N . GLY A 1 83 ? -6.093 1.561 -1.444 1.00 98.06 83 GLY A N 1
ATOM 620 C CA . GLY A 1 83 ? -6.017 0.130 -1.744 1.00 98.06 83 GLY A CA 1
ATOM 621 C C . GLY A 1 83 ? -6.427 -0.191 -3.179 1.00 98.06 83 GLY A C 1
ATOM 622 O O . GLY A 1 83 ? -5.685 -0.820 -3.936 1.00 98.06 83 GLY A O 1
ATOM 623 N N . GLY A 1 84 ? -7.590 0.316 -3.592 1.00 98.19 84 GLY A N 1
ATOM 624 C CA . GLY A 1 84 ? -8.060 0.201 -4.971 1.00 98.19 84 GLY A CA 1
ATOM 625 C C . GLY A 1 84 ? -7.134 0.889 -5.978 1.00 98.19 84 GLY A C 1
ATOM 626 O O . GLY A 1 84 ? -6.861 0.323 -7.035 1.00 98.19 84 GLY A O 1
ATOM 627 N N . PHE A 1 85 ? -6.605 2.069 -5.643 1.00 98.25 85 PHE A N 1
ATOM 628 C CA . PHE A 1 85 ? -5.633 2.784 -6.473 1.00 98.25 85 PHE A CA 1
ATOM 629 C C . PHE A 1 85 ? -4.383 1.942 -6.744 1.00 98.25 85 PHE A C 1
ATOM 631 O O . PHE A 1 85 ? -3.989 1.819 -7.900 1.00 98.25 85 PHE A O 1
ATOM 638 N N . TRP A 1 86 ? -3.783 1.331 -5.720 1.00 98.50 86 TRP A N 1
ATOM 639 C CA . TRP A 1 86 ? -2.565 0.538 -5.892 1.00 98.50 86 TRP A CA 1
ATOM 640 C C . TRP A 1 86 ? -2.789 -0.710 -6.744 1.00 98.50 86 TRP A C 1
ATOM 642 O O . TRP A 1 86 ? -1.986 -0.995 -7.633 1.00 98.50 86 TRP A O 1
ATOM 652 N N . ILE A 1 87 ? -3.912 -1.403 -6.539 1.00 98.25 87 ILE A N 1
ATOM 653 C CA . ILE A 1 87 ? -4.299 -2.542 -7.381 1.00 98.25 87 ILE A CA 1
ATOM 654 C C . ILE A 1 87 ? -4.517 -2.075 -8.823 1.00 98.25 87 ILE A C 1
ATOM 656 O O . ILE A 1 87 ? -3.979 -2.677 -9.749 1.00 98.25 87 ILE A O 1
ATOM 660 N N . GLY A 1 88 ? -5.268 -0.990 -9.025 1.00 97.88 88 GLY A N 1
ATOM 661 C CA . GLY A 1 88 ? -5.551 -0.440 -10.349 1.00 97.88 88 GLY A CA 1
ATOM 662 C C . GLY A 1 88 ? -4.289 0.007 -11.087 1.00 97.88 88 GLY A C 1
ATOM 663 O O . GLY A 1 88 ? -4.123 -0.315 -12.261 1.00 97.88 88 GLY A O 1
ATOM 664 N N . LEU A 1 89 ? -3.371 0.684 -10.393 1.00 96.94 89 LEU A N 1
ATOM 665 C CA . LEU A 1 89 ? -2.080 1.092 -10.942 1.00 96.94 89 LEU A CA 1
ATOM 666 C C . LEU A 1 89 ? -1.229 -0.124 -11.320 1.00 96.94 89 LEU A C 1
ATOM 668 O O . LEU A 1 89 ? -0.684 -0.165 -12.420 1.00 96.94 89 LEU A O 1
ATOM 672 N N . GLY A 1 90 ? -1.151 -1.128 -10.443 1.00 96.25 90 GLY A N 1
ATOM 673 C CA . GLY A 1 90 ? -0.442 -2.371 -10.734 1.00 96.25 90 GLY A CA 1
ATOM 674 C C . GLY A 1 90 ? -1.016 -3.084 -11.961 1.00 96.25 90 GLY A C 1
ATOM 675 O O . GLY A 1 90 ? -0.266 -3.474 -12.854 1.00 96.25 90 GLY A O 1
ATOM 676 N N . LEU A 1 91 ? -2.345 -3.208 -12.049 1.00 96.56 91 LEU A N 1
ATOM 677 C CA . LEU A 1 91 ? -3.019 -3.814 -13.202 1.00 96.56 91 LEU A CA 1
ATOM 678 C C . LEU A 1 91 ? -2.767 -3.027 -14.489 1.00 96.56 91 LEU A C 1
ATOM 680 O O . LEU A 1 91 ? -2.505 -3.632 -15.524 1.00 96.56 91 LEU A O 1
ATOM 684 N N . TYR A 1 92 ? -2.815 -1.697 -14.433 1.00 96.06 92 TYR A N 1
ATOM 685 C CA . TYR A 1 92 ? -2.500 -0.848 -15.578 1.00 96.06 92 TYR A CA 1
ATOM 686 C C . TYR A 1 92 ? -1.073 -1.095 -16.080 1.00 96.06 92 TYR A C 1
ATOM 688 O O . TYR A 1 92 ? -0.877 -1.302 -17.276 1.00 96.06 92 TYR A O 1
ATOM 696 N N . VAL A 1 93 ? -0.082 -1.136 -15.186 1.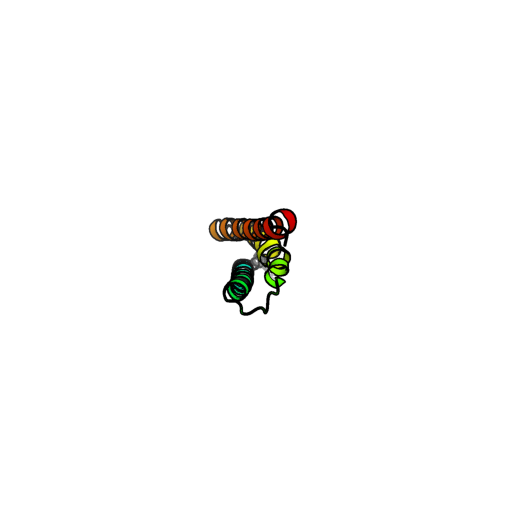00 94.56 93 VAL A N 1
ATOM 697 C CA . VAL A 1 93 ? 1.314 -1.371 -15.584 1.00 94.56 93 VAL A CA 1
ATOM 698 C C . VAL A 1 93 ? 1.493 -2.757 -16.207 1.00 94.56 93 VAL A C 1
ATOM 700 O O . VAL A 1 93 ? 2.072 -2.872 -17.284 1.00 94.56 93 VAL A O 1
ATOM 703 N N . VAL A 1 94 ? 0.944 -3.799 -15.578 1.00 93.75 94 VAL A N 1
ATOM 704 C CA . VAL A 1 94 ? 1.116 -5.187 -16.035 1.00 93.75 94 VAL A CA 1
ATOM 705 C C . VAL A 1 94 ? 0.346 -5.479 -17.327 1.00 93.75 94 VAL A C 1
ATOM 707 O O . VAL A 1 94 ? 0.858 -6.174 -18.198 1.00 93.75 94 VAL A O 1
ATOM 710 N N . LEU A 1 95 ? -0.887 -4.983 -17.460 1.00 94.06 95 LEU A N 1
ATOM 711 C CA . LEU A 1 95 ? -1.792 -5.388 -18.544 1.00 94.06 95 LEU A CA 1
ATOM 712 C C . LEU A 1 95 ? -1.865 -4.387 -19.698 1.00 94.06 95 LEU A C 1
ATOM 714 O O . LEU A 1 95 ? -2.221 -4.778 -20.807 1.00 94.06 95 LEU A O 1
ATOM 718 N N . VAL A 1 96 ? -1.584 -3.105 -19.446 1.00 92.81 96 VAL A N 1
ATOM 719 C CA . VAL A 1 96 ? -1.795 -2.027 -20.428 1.00 92.81 96 VAL A CA 1
ATOM 720 C C . VAL A 1 96 ? -0.484 -1.372 -20.838 1.00 92.81 96 VAL A C 1
ATOM 722 O O . VAL A 1 96 ? -0.249 -1.189 -22.028 1.00 92.81 96 VAL A O 1
ATOM 725 N N . ALA A 1 97 ? 0.380 -1.030 -19.881 1.00 86.62 97 ALA A N 1
ATOM 726 C CA . ALA A 1 97 ? 1.636 -0.342 -20.177 1.00 86.62 97 ALA A CA 1
ATOM 727 C C . ALA A 1 97 ? 2.718 -1.264 -20.774 1.00 86.62 97 ALA A C 1
ATOM 729 O O . ALA A 1 97 ? 3.728 -0.758 -21.254 1.00 86.62 97 ALA A O 1
ATOM 730 N N . GLY A 1 98 ? 2.494 -2.585 -20.776 1.00 68.69 98 GLY A N 1
ATOM 731 C CA . GLY A 1 98 ? 3.423 -3.573 -21.330 1.00 68.69 98 GLY A CA 1
ATOM 732 C C . GLY A 1 98 ? 4.704 -3.697 -20.508 1.00 68.69 98 GLY A C 1
ATOM 733 O O . GLY A 1 98 ? 5.779 -3.569 -21.085 1.00 68.69 98 GLY A O 1
ATOM 734 N N . GLY A 1 99 ? 4.545 -3.873 -19.187 1.00 56.47 99 GLY A N 1
ATOM 735 C CA . GLY A 1 99 ? 5.626 -3.910 -18.191 1.00 56.47 99 GLY A CA 1
ATOM 736 C C . GLY A 1 99 ? 6.863 -4.721 -18.561 1.00 56.47 99 GLY A C 1
ATOM 737 O O . GLY A 1 99 ? 6.737 -5.730 -19.291 1.00 56.47 99 GLY A O 1
#